Protein AF-A0A2H6EQ41-F1 (afdb_monomer_lite)

Sequence (78 aa):
MGVILEDKNVDMNNLNLYYKDELVGEVTSLFVSKEFDKIIGLAIIKKSNIDESMELVAADELRIKKFKVALTKLPMKI

pLDDT: mean 86.46, std 7.39, range [64.06, 95.31]

Secondary structure (DSSP, 8-state):
-EEEES-S----S-PEEEETTEEEEEEEEEEEETTTTEEEEEEEE--TT--TTS-EEEE-TT--SEEEEEEE-SS---

Foldseek 3Di:
DKKWWPDPPDDWDWWFKDAPNDTFWTFPGWDQDPPVNTIMGDIDGNDPPDDQVGWIWIAHPVRPDTIIMGDADPPGDD

Radius of gyration: 11.33 Å; chains: 1; bounding box: 29×22×30 Å

Structure (mmCIF, N/CA/C/O backbone):
data_AF-A0A2H6EQ41-F1
#
_entry.id   AF-A0A2H6EQ41-F1
#
loop_
_atom_site.group_PDB
_atom_site.id
_atom_site.type_symbol
_atom_site.label_atom_id
_atom_site.label_alt_id
_atom_site.label_comp_id
_atom_site.label_asym_id
_atom_site.label_entity_id
_atom_site.label_seq_id
_atom_site.pdbx_PDB_ins_code
_atom_site.Cartn_x
_atom_site.Cartn_y
_atom_site.Cartn_z
_atom_site.occupancy
_atom_site.B_iso_or_equiv
_atom_site.auth_seq_id
_atom_site.auth_comp_id
_atom_site.auth_asym_id
_atom_site.auth_atom_id
_atom_site.pdbx_PDB_model_num
ATOM 1 N N . MET A 1 1 ? 8.596 0.607 4.375 1.00 87.44 1 MET A N 1
ATOM 2 C CA . MET A 1 1 ? 8.168 -0.689 3.802 1.00 87.44 1 MET A CA 1
ATOM 3 C C . MET A 1 1 ? 8.095 -0.525 2.292 1.00 87.44 1 MET A C 1
ATOM 5 O O . MET A 1 1 ? 7.807 0.584 1.851 1.00 87.44 1 MET A O 1
ATOM 9 N N . GLY A 1 2 ? 8.390 -1.559 1.508 1.00 91.56 2 GLY A N 1
ATOM 10 C CA . GLY A 1 2 ? 8.083 -1.559 0.079 1.00 91.56 2 GLY A CA 1
ATOM 11 C C . GLY A 1 2 ? 6.628 -1.963 -0.156 1.00 91.56 2 GLY A C 1
ATOM 12 O O . GLY A 1 2 ? 6.082 -2.770 0.596 1.00 91.56 2 GLY A O 1
ATOM 13 N N . VAL A 1 3 ? 6.002 -1.394 -1.181 1.00 91.62 3 VAL A N 1
ATOM 14 C CA . VAL A 1 3 ? 4.657 -1.765 -1.636 1.00 91.62 3 VAL A CA 1
ATOM 15 C C . VAL A 1 3 ? 4.703 -2.199 -3.090 1.00 91.62 3 VAL A C 1
ATOM 17 O O . VAL A 1 3 ? 5.463 -1.644 -3.883 1.00 91.62 3 VAL A O 1
ATOM 20 N N . ILE A 1 4 ? 3.880 -3.182 -3.430 1.00 91.25 4 ILE A N 1
ATOM 21 C CA . ILE A 1 4 ? 3.693 -3.679 -4.789 1.00 91.25 4 ILE A CA 1
ATOM 22 C C . ILE A 1 4 ? 2.206 -3.570 -5.100 1.00 91.25 4 ILE A C 1
ATOM 24 O O . ILE A 1 4 ? 1.379 -4.130 -4.381 1.00 91.25 4 ILE A O 1
ATOM 28 N N . LEU A 1 5 ? 1.878 -2.832 -6.154 1.00 88.81 5 LEU A N 1
ATOM 29 C CA . LEU A 1 5 ? 0.521 -2.682 -6.650 1.00 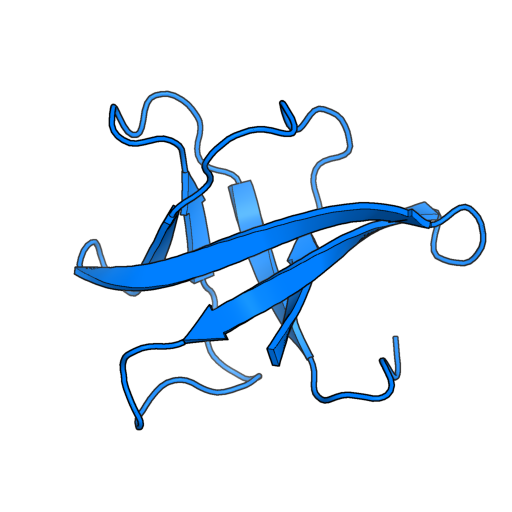88.81 5 LEU A CA 1
ATOM 30 C C . LEU A 1 5 ? 0.347 -3.616 -7.846 1.00 88.81 5 LEU A C 1
ATOM 32 O O . LEU A 1 5 ? 1.147 -3.607 -8.784 1.00 88.81 5 LEU A O 1
ATOM 36 N N . GLU A 1 6 ? -0.699 -4.438 -7.791 1.00 77.06 6 GLU A N 1
ATOM 37 C CA . GLU A 1 6 ? -1.029 -5.375 -8.873 1.00 77.06 6 GLU A CA 1
ATOM 38 C C . GLU A 1 6 ? -1.642 -4.663 -10.086 1.00 77.06 6 GLU A C 1
ATOM 40 O O . GLU A 1 6 ? -1.547 -5.152 -11.211 1.00 77.06 6 GLU A O 1
ATOM 45 N N . ASP A 1 7 ? -2.259 -3.501 -9.863 1.00 79.69 7 ASP A N 1
ATOM 46 C CA . ASP A 1 7 ? -2.880 -2.701 -10.913 1.00 79.69 7 ASP A CA 1
ATOM 47 C C . ASP A 1 7 ? -1.855 -1.768 -11.577 1.00 79.69 7 ASP A C 1
ATOM 49 O O . ASP A 1 7 ? -1.017 -1.156 -10.911 1.00 79.69 7 ASP A O 1
ATOM 53 N N . LYS A 1 8 ? -1.933 -1.652 -12.906 1.00 71.06 8 LYS A N 1
ATOM 54 C CA . LYS A 1 8 ? -1.042 -0.827 -13.734 1.00 71.06 8 LYS A CA 1
ATOM 55 C C . LYS A 1 8 ? -1.595 0.577 -13.995 1.00 71.06 8 LYS A C 1
ATOM 57 O O . LYS A 1 8 ? -0.855 1.431 -14.471 1.00 71.06 8 LYS A O 1
ATOM 62 N N . ASN A 1 9 ? -2.868 0.829 -13.680 1.00 73.19 9 ASN A N 1
ATOM 63 C CA . ASN A 1 9 ? -3.543 2.110 -13.914 1.00 73.19 9 ASN A CA 1
ATOM 64 C C . ASN A 1 9 ? -3.832 2.844 -12.601 1.00 73.19 9 ASN A C 1
ATOM 66 O O . ASN A 1 9 ? -4.971 3.206 -12.294 1.00 73.19 9 ASN A O 1
ATOM 70 N N . VAL A 1 10 ? -2.780 3.050 -11.815 1.00 72.00 10 VAL A N 1
ATOM 71 C CA . VAL A 1 10 ? -2.861 3.738 -10.528 1.00 72.00 10 VAL A CA 1
ATOM 72 C C . VAL A 1 10 ? -2.4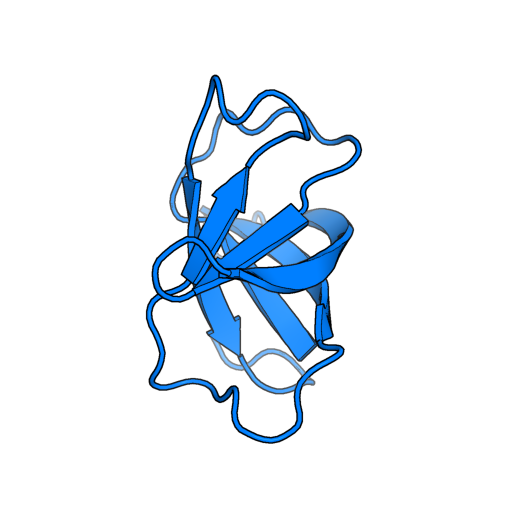58 5.193 -10.718 1.00 72.00 10 VAL A C 1
ATOM 74 O O . VAL A 1 10 ? -1.358 5.481 -11.185 1.00 72.00 10 VAL A O 1
ATOM 77 N N . ASP A 1 11 ? -3.351 6.108 -10.346 1.00 71.62 11 ASP A N 1
ATOM 78 C CA . ASP A 1 11 ? -3.030 7.531 -10.327 1.00 71.62 11 ASP A CA 1
ATOM 79 C C . ASP A 1 11 ? -2.075 7.815 -9.157 1.00 71.62 11 ASP A C 1
ATOM 81 O O . ASP A 1 11 ? -2.291 7.357 -8.034 1.00 71.62 11 ASP A O 1
ATOM 85 N N . MET A 1 12 ? -0.964 8.493 -9.439 1.00 64.75 12 MET A N 1
ATOM 86 C CA . MET A 1 12 ? 0.260 8.401 -8.631 1.00 64.75 12 MET A CA 1
ATOM 87 C C . MET A 1 12 ? 0.244 9.223 -7.333 1.00 64.75 12 MET A C 1
ATOM 89 O O . MET A 1 12 ? 1.240 9.226 -6.610 1.00 64.75 12 MET A O 1
ATOM 93 N N . ASN A 1 13 ? -0.852 9.913 -7.016 1.00 68.50 13 ASN A N 1
ATOM 94 C CA . ASN A 1 13 ? -0.880 10.888 -5.930 1.00 68.50 13 ASN A CA 1
ATOM 95 C C . ASN A 1 13 ? -1.747 10.431 -4.749 1.00 68.50 13 ASN A C 1
ATOM 97 O O . ASN A 1 13 ? -2.921 10.110 -4.909 1.00 68.50 13 ASN A O 1
ATOM 101 N N . ASN A 1 14 ? -1.160 10.501 -3.549 1.00 75.94 14 ASN A N 1
ATOM 102 C CA . ASN A 1 14 ? -1.841 10.458 -2.248 1.00 75.94 14 ASN A CA 1
ATOM 103 C C . ASN A 1 14 ? -2.659 9.185 -1.966 1.00 75.94 14 ASN A C 1
ATOM 105 O O . ASN A 1 14 ? -3.818 9.257 -1.555 1.00 75.94 14 ASN A O 1
ATOM 109 N N . LEU A 1 15 ? -2.053 8.007 -2.146 1.00 91.06 15 LEU A N 1
ATOM 110 C CA . LEU A 1 15 ? -2.688 6.755 -1.734 1.00 91.06 15 LEU A CA 1
ATOM 111 C C . LEU A 1 15 ? -2.455 6.469 -0.252 1.00 91.06 15 LEU A C 1
ATOM 113 O O . LEU A 1 15 ? -1.326 6.373 0.230 1.00 91.06 15 LEU A O 1
ATOM 117 N N . ASN A 1 16 ? -3.553 6.232 0.445 1.00 93.75 16 ASN A N 1
ATOM 118 C CA . ASN A 1 16 ? -3.594 5.740 1.806 1.00 93.75 16 ASN A CA 1
ATOM 119 C C . ASN A 1 16 ? -3.689 4.214 1.815 1.00 93.75 16 ASN A C 1
ATOM 121 O O . ASN A 1 16 ? -4.352 3.620 0.966 1.00 93.75 16 ASN A O 1
ATOM 125 N N . LEU A 1 17 ? -3.045 3.577 2.792 1.00 93.94 17 LEU A N 1
ATOM 126 C CA . LEU A 1 17 ? -3.100 2.133 2.994 1.00 93.94 17 LEU A CA 1
ATOM 127 C C . LEU A 1 17 ? -4.118 1.785 4.069 1.00 93.94 17 LEU A C 1
ATOM 129 O O . LEU A 1 17 ? -4.083 2.331 5.176 1.00 93.94 17 LEU A O 1
ATOM 133 N N . TYR A 1 18 ? -4.967 0.815 3.755 1.00 93.56 18 TYR A N 1
ATOM 134 C CA . TYR A 1 18 ? -6.028 0.338 4.621 1.00 93.56 18 TYR A CA 1
ATOM 135 C C . TYR A 1 18 ? -5.916 -1.165 4.868 1.00 93.56 18 TYR A C 1
ATOM 137 O O . TYR A 1 18 ? -5.663 -1.940 3.946 1.00 93.56 18 TYR A O 1
ATOM 145 N N . TYR A 1 19 ? -6.170 -1.574 6.110 1.00 93.38 19 TYR A N 1
ATOM 146 C CA . TYR A 1 19 ? -6.369 -2.968 6.504 1.00 93.38 19 TYR A CA 1
ATOM 147 C C . TYR A 1 19 ? -7.715 -3.077 7.210 1.00 93.38 19 TYR A C 1
ATOM 149 O O . TYR A 1 19 ? -7.932 -2.378 8.197 1.00 93.38 19 TYR A O 1
ATOM 157 N N . LYS A 1 20 ? -8.625 -3.925 6.711 1.00 90.94 20 LYS A N 1
ATOM 158 C CA . LYS A 1 20 ? -9.985 -4.074 7.273 1.00 90.94 20 LYS A CA 1
ATOM 159 C C . LYS A 1 20 ? -10.670 -2.714 7.528 1.00 90.94 20 LYS A C 1
ATOM 161 O O . LYS A 1 20 ? -11.167 -2.456 8.616 1.00 90.94 20 LYS A O 1
ATOM 166 N N . ASP A 1 21 ? -10.622 -1.832 6.526 1.00 89.38 21 ASP A N 1
ATOM 167 C CA . ASP A 1 21 ? -11.145 -0.451 6.527 1.00 89.38 21 ASP A CA 1
ATOM 168 C C . ASP A 1 21 ? -10.468 0.568 7.466 1.00 89.38 21 ASP A C 1
ATOM 170 O O . ASP A 1 21 ? -10.788 1.764 7.404 1.00 89.38 21 ASP A O 1
ATOM 174 N N . GLU A 1 22 ? -9.478 0.151 8.255 1.00 92.44 22 GLU A N 1
ATOM 175 C CA . GLU A 1 22 ? -8.682 1.037 9.101 1.00 92.44 22 GLU A CA 1
ATOM 176 C C . GLU A 1 22 ? -7.492 1.620 8.344 1.00 92.44 22 GLU A C 1
ATOM 178 O O . GLU A 1 22 ? -6.783 0.898 7.649 1.00 92.44 22 GLU A O 1
ATOM 183 N N . LEU A 1 23 ? -7.228 2.919 8.520 1.00 93.50 23 LEU A N 1
ATOM 184 C CA . LEU A 1 23 ? -6.021 3.555 7.992 1.00 93.50 23 LEU A CA 1
ATOM 185 C C . LEU A 1 23 ? -4.791 3.027 8.743 1.00 93.50 23 LEU A C 1
ATOM 187 O O . LEU A 1 23 ? -4.693 3.166 9.966 1.00 93.50 23 LEU A O 1
ATOM 191 N N . VAL A 1 24 ? -3.845 2.443 8.010 1.00 95.31 24 VAL A N 1
ATOM 192 C CA . VAL A 1 24 ? -2.626 1.846 8.579 1.00 95.31 24 VAL A CA 1
ATOM 193 C C . VAL A 1 24 ? -1.338 2.501 8.102 1.00 95.31 24 VAL A C 1
ATOM 195 O O . VAL A 1 24 ? -0.293 2.319 8.726 1.00 95.31 24 VAL A O 1
ATOM 198 N N . GLY A 1 25 ? -1.392 3.285 7.029 1.00 94.00 25 GLY A N 1
ATOM 199 C CA . GLY A 1 25 ? -0.214 3.929 6.469 1.00 94.00 25 GLY A CA 1
ATOM 200 C C . GLY A 1 25 ? -0.529 4.760 5.239 1.00 94.00 25 GLY A C 1
ATOM 201 O O . GLY A 1 25 ? -1.688 4.942 4.876 1.00 94.00 25 GLY A O 1
ATOM 202 N N . GLU A 1 26 ? 0.525 5.242 4.602 1.00 93.75 26 GLU A N 1
ATOM 203 C CA . GLU A 1 26 ? 0.456 6.048 3.386 1.00 93.75 26 GLU A CA 1
ATOM 204 C C . GLU A 1 26 ? 1.574 5.637 2.428 1.00 93.75 26 GLU A C 1
ATOM 206 O O . GLU A 1 26 ? 2.690 5.304 2.846 1.00 93.75 26 GLU A O 1
ATOM 211 N N . VAL A 1 27 ? 1.259 5.638 1.137 1.00 92.00 27 VAL A N 1
ATOM 212 C CA . VAL A 1 27 ? 2.229 5.450 0.064 1.00 92.00 27 VAL A CA 1
ATOM 213 C C . VAL A 1 27 ? 2.896 6.796 -0.194 1.00 92.00 27 VAL A C 1
ATOM 215 O O . VAL A 1 27 ? 2.231 7.773 -0.522 1.00 92.00 27 VAL A O 1
ATOM 218 N N . THR A 1 28 ? 4.216 6.852 -0.041 1.00 90.12 28 THR A N 1
ATO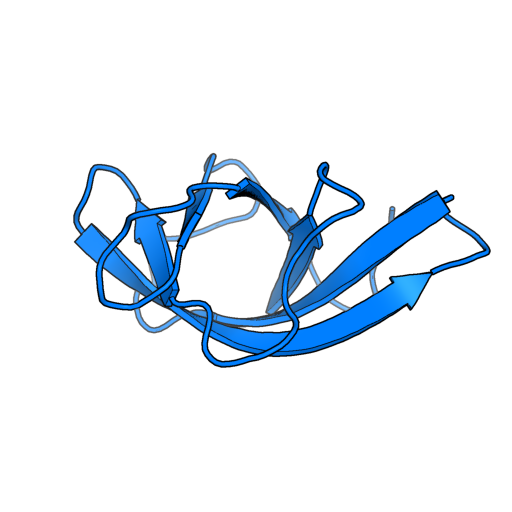M 219 C CA . THR A 1 28 ? 4.993 8.091 -0.194 1.00 90.12 28 THR A CA 1
ATOM 220 C C . THR A 1 28 ? 5.575 8.257 -1.588 1.00 90.12 28 THR A C 1
ATOM 222 O O . THR A 1 28 ? 5.885 9.369 -2.003 1.00 90.12 28 THR A O 1
ATOM 225 N N . SER A 1 29 ? 5.769 7.155 -2.312 1.00 88.88 29 SER A N 1
ATOM 226 C CA . SER A 1 29 ? 6.302 7.170 -3.673 1.00 88.88 29 SER A CA 1
ATOM 227 C C . SER A 1 29 ? 5.851 5.937 -4.439 1.00 88.88 29 SER A C 1
ATOM 229 O O . SER A 1 29 ? 5.744 4.855 -3.864 1.00 88.88 29 SER A O 1
ATOM 231 N N . LEU A 1 30 ? 5.622 6.110 -5.738 1.00 89.06 30 LEU A N 1
ATOM 232 C CA . LEU A 1 30 ? 5.286 5.055 -6.688 1.00 89.06 30 LEU A CA 1
ATOM 233 C C . LEU A 1 30 ? 6.141 5.215 -7.939 1.00 89.06 30 LEU A C 1
ATOM 235 O O . LEU A 1 30 ? 6.461 6.329 -8.350 1.00 89.06 30 LEU A O 1
ATOM 239 N N . PHE A 1 31 ? 6.492 4.099 -8.557 1.00 87.06 31 PHE A N 1
ATOM 240 C CA . PHE A 1 31 ? 7.186 4.055 -9.830 1.00 87.06 31 PHE A CA 1
ATOM 241 C C . PHE A 1 31 ? 6.847 2.761 -10.567 1.00 87.06 31 PHE A C 1
ATOM 243 O O . PHE A 1 31 ? 6.621 1.707 -9.972 1.00 87.06 31 PHE A O 1
ATOM 250 N N . VAL A 1 32 ? 6.806 2.847 -11.893 1.00 88.38 32 VAL A N 1
ATOM 251 C CA . VAL A 1 32 ? 6.611 1.679 -12.753 1.00 88.38 32 VAL A CA 1
ATOM 252 C C . VAL A 1 32 ? 7.943 0.943 -12.859 1.00 88.38 32 VAL A C 1
ATOM 254 O O . VAL A 1 32 ? 8.903 1.476 -13.421 1.00 88.38 32 VAL A O 1
ATOM 257 N N . SER A 1 33 ? 8.015 -0.284 -12.344 1.00 85.00 33 SER A N 1
ATOM 258 C CA . SER A 1 33 ? 9.168 -1.151 -12.571 1.00 85.00 33 SER A CA 1
ATOM 259 C C . SER A 1 33 ? 9.002 -1.910 -13.878 1.00 85.00 33 SER A C 1
ATOM 261 O O . SER A 1 33 ? 8.126 -2.765 -14.007 1.00 85.00 33 SER A O 1
ATOM 263 N N . LYS A 1 34 ? 9.884 -1.627 -14.842 1.00 83.62 34 LYS A N 1
ATOM 264 C CA . LYS A 1 34 ? 9.974 -2.398 -16.091 1.00 83.62 34 LYS A CA 1
ATOM 265 C C . LYS A 1 34 ? 10.508 -3.812 -15.866 1.00 83.62 34 LYS A C 1
ATOM 267 O O . LYS A 1 34 ? 10.169 -4.702 -16.630 1.00 83.62 34 LYS A O 1
ATOM 272 N N . GLU A 1 35 ? 11.335 -4.001 -14.839 1.00 83.88 35 GLU A N 1
ATOM 273 C CA . GLU A 1 35 ? 11.927 -5.298 -14.498 1.00 83.88 35 GLU A CA 1
ATOM 274 C C . GLU A 1 35 ? 10.862 -6.289 -14.020 1.00 83.88 35 GLU A C 1
ATOM 276 O O . GLU A 1 35 ? 10.853 -7.439 -14.444 1.00 83.88 35 GLU A O 1
ATOM 281 N N . PHE A 1 36 ? 9.926 -5.821 -13.190 1.00 79.19 36 PHE A N 1
ATOM 282 C CA . PHE A 1 36 ? 8.887 -6.670 -12.600 1.00 79.19 36 PHE A CA 1
ATOM 283 C C . PHE A 1 36 ? 7.527 -6.556 -13.293 1.00 79.19 36 PHE A C 1
ATOM 285 O O . PHE A 1 36 ? 6.589 -7.222 -12.864 1.00 79.19 36 PHE A O 1
ATOM 292 N N . ASP A 1 37 ? 7.406 -5.703 -14.319 1.00 85.25 37 ASP A N 1
ATOM 293 C CA . ASP A 1 37 ? 6.146 -5.372 -15.006 1.00 85.25 37 ASP A CA 1
ATOM 294 C C . ASP A 1 37 ? 5.004 -5.010 -14.026 1.00 85.25 37 ASP A C 1
ATOM 296 O O . ASP A 1 37 ? 3.843 -5.396 -14.186 1.00 85.25 37 ASP A O 1
ATOM 300 N N . LYS A 1 38 ? 5.358 -4.275 -12.963 1.00 86.62 38 LYS A N 1
ATOM 301 C CA . LYS A 1 38 ? 4.489 -3.913 -11.830 1.00 86.62 38 LYS A CA 1
ATOM 302 C C . LYS A 1 38 ? 4.710 -2.464 -11.411 1.00 86.62 38 LYS A C 1
ATOM 304 O O . LYS A 1 38 ? 5.784 -1.898 -11.632 1.00 86.62 38 LYS A O 1
ATOM 309 N N . ILE A 1 39 ? 3.719 -1.879 -10.743 1.00 89.75 39 ILE A N 1
ATOM 310 C CA . ILE A 1 39 ? 3.908 -0.628 -10.007 1.00 89.75 39 ILE A CA 1
ATOM 311 C C . ILE A 1 39 ? 4.437 -0.977 -8.618 1.00 89.75 39 ILE A C 1
ATOM 313 O O . ILE A 1 39 ? 3.849 -1.780 -7.896 1.00 89.75 39 ILE A O 1
ATOM 317 N N . ILE A 1 40 ? 5.556 -0.372 -8.242 1.00 89.81 40 ILE A N 1
ATOM 318 C CA . ILE A 1 40 ? 6.174 -0.552 -6.930 1.00 89.81 40 ILE A CA 1
ATOM 319 C C . ILE A 1 40 ? 6.387 0.799 -6.265 1.00 89.81 40 ILE A C 1
ATOM 321 O O . ILE A 1 40 ? 6.367 1.842 -6.916 1.00 89.81 40 ILE A O 1
ATOM 325 N N . GLY A 1 41 ? 6.566 0.797 -4.953 1.00 90.00 41 GLY A N 1
ATOM 326 C CA . GLY A 1 41 ? 6.679 2.040 -4.215 1.00 90.00 41 GLY A CA 1
ATOM 327 C C . GLY A 1 41 ? 7.187 1.891 -2.801 1.00 90.00 41 GLY A C 1
ATOM 328 O O . GLY A 1 41 ? 7.464 0.794 -2.315 1.00 90.00 41 GLY A O 1
ATOM 329 N N . LEU A 1 42 ? 7.274 3.025 -2.121 1.00 91.44 42 LEU A N 1
ATOM 330 C CA . LEU A 1 42 ? 7.571 3.079 -0.698 1.00 91.44 42 LEU A CA 1
ATOM 331 C C . LEU A 1 42 ? 6.332 3.518 0.066 1.00 91.44 42 LEU A C 1
ATOM 333 O O . LEU A 1 42 ? 5.567 4.368 -0.387 1.00 91.44 42 LEU A O 1
ATOM 337 N N . ALA A 1 43 ? 6.174 2.950 1.254 1.00 92.31 43 ALA A N 1
ATOM 338 C CA . ALA A 1 43 ? 5.137 3.341 2.186 1.00 92.31 43 ALA A CA 1
ATOM 339 C C . ALA A 1 43 ? 5.671 3.482 3.609 1.00 92.31 43 ALA A C 1
ATOM 341 O O . ALA A 1 43 ? 6.562 2.735 4.054 1.00 92.31 43 ALA A O 1
ATOM 342 N N . ILE A 1 44 ? 5.061 4.422 4.327 1.00 91.94 44 ILE A N 1
ATOM 343 C CA . ILE A 1 44 ? 5.192 4.582 5.770 1.00 91.94 44 ILE A CA 1
ATOM 344 C C . ILE A 1 44 ? 4.004 3.872 6.412 1.00 91.94 44 ILE A C 1
ATOM 346 O O . ILE A 1 44 ? 2.848 4.245 6.212 1.00 91.94 44 ILE A O 1
ATOM 350 N N . ILE A 1 45 ? 4.301 2.840 7.197 1.00 92.12 45 ILE A N 1
ATOM 351 C CA . ILE A 1 45 ? 3.308 2.085 7.956 1.00 92.12 45 ILE A CA 1
ATOM 352 C C . ILE A 1 45 ? 3.302 2.632 9.382 1.00 92.12 45 ILE A C 1
ATOM 354 O O . ILE A 1 45 ? 4.330 2.626 10.056 1.00 92.12 45 ILE A O 1
ATOM 358 N N . LYS A 1 46 ? 2.152 3.144 9.823 1.00 89.38 46 LYS A N 1
ATOM 359 C CA . LYS A 1 46 ? 1.979 3.812 11.123 1.00 89.38 46 LYS A CA 1
ATOM 360 C C . LYS A 1 46 ? 1.629 2.825 12.245 1.00 89.38 46 LYS A C 1
ATOM 362 O O . LYS A 1 46 ? 1.764 3.169 13.415 1.00 89.38 46 LYS A O 1
ATOM 367 N N . LYS A 1 47 ? 1.189 1.605 11.909 1.00 87.12 47 LYS A N 1
ATOM 368 C CA . LYS A 1 47 ? 0.835 0.551 12.874 1.00 87.12 47 LYS A CA 1
ATOM 369 C C . LYS A 1 47 ? 1.892 -0.559 12.919 1.00 87.12 47 LYS A C 1
ATOM 371 O O . LYS A 1 47 ? 2.284 -1.086 11.885 1.00 87.12 47 LYS A O 1
ATOM 376 N N . SER A 1 48 ? 2.328 -0.939 14.121 1.00 83.44 48 SER A N 1
ATOM 377 C CA . SER A 1 48 ? 3.403 -1.925 14.336 1.00 83.44 48 SER A CA 1
ATOM 378 C C . SER A 1 48 ? 3.005 -3.378 14.062 1.00 83.44 48 SER A C 1
ATOM 380 O O . SER A 1 48 ? 3.878 -4.227 13.924 1.00 83.44 48 SER A O 1
ATOM 382 N N . ASN A 1 49 ? 1.708 -3.675 13.987 1.00 87.38 49 ASN A N 1
ATOM 383 C CA . ASN A 1 49 ? 1.173 -5.019 13.774 1.00 87.38 49 ASN A CA 1
ATOM 384 C C . ASN A 1 49 ? 0.929 -5.358 12.296 1.00 87.38 49 ASN A C 1
ATOM 386 O O . ASN A 1 49 ? 0.223 -6.318 12.024 1.00 87.38 49 ASN A O 1
ATOM 390 N N . ILE A 1 50 ? 1.439 -4.555 11.363 1.00 91.19 50 ILE A N 1
ATOM 391 C CA . ILE A 1 50 ? 1.252 -4.743 9.924 1.00 91.19 50 ILE A CA 1
ATOM 392 C C . ILE A 1 50 ? 2.528 -5.328 9.318 1.00 91.19 50 ILE A C 1
ATOM 394 O O . ILE A 1 50 ? 3.613 -4.770 9.495 1.00 91.19 50 ILE A O 1
ATOM 398 N N . ASP A 1 51 ? 2.393 -6.425 8.575 1.00 88.44 51 ASP A N 1
ATOM 399 C CA . ASP A 1 51 ? 3.512 -7.159 7.977 1.00 88.44 51 ASP A CA 1
ATOM 400 C C . ASP A 1 51 ? 3.216 -7.668 6.550 1.00 88.44 51 ASP A C 1
ATOM 402 O O . ASP A 1 51 ? 2.146 -7.429 5.994 1.00 88.44 51 ASP A O 1
ATOM 406 N N . GLU A 1 52 ? 4.196 -8.350 5.946 1.00 87.38 52 GLU A N 1
ATOM 407 C CA . GLU A 1 52 ? 4.180 -8.851 4.560 1.00 87.38 52 GLU A CA 1
ATOM 408 C C . GLU A 1 52 ? 3.071 -9.874 4.257 1.00 87.38 52 GLU A C 1
ATOM 410 O O . GLU A 1 52 ? 2.720 -10.057 3.097 1.00 87.38 52 GLU A O 1
ATOM 415 N N . SER A 1 53 ? 2.507 -10.533 5.274 1.00 89.00 53 SER A N 1
ATOM 416 C CA . SER A 1 53 ? 1.425 -11.513 5.104 1.00 89.00 53 SER A CA 1
ATOM 417 C C . SER A 1 53 ? 0.038 -10.878 4.992 1.00 89.00 53 SER A C 1
ATOM 419 O O . SER A 1 53 ? -0.934 -11.563 4.673 1.00 89.00 53 SER A O 1
ATOM 421 N N . MET A 1 54 ? -0.074 -9.578 5.273 1.00 90.38 54 MET A N 1
ATOM 422 C CA . MET A 1 54 ? -1.355 -8.886 5.300 1.00 90.38 54 MET A CA 1
ATOM 423 C C . MET A 1 54 ? -1.720 -8.336 3.927 1.00 90.38 54 MET A C 1
ATOM 425 O O . MET A 1 54 ? -0.975 -7.564 3.325 1.00 90.38 54 MET A O 1
ATOM 429 N N . GLU A 1 55 ? -2.924 -8.671 3.472 1.00 88.19 55 GLU A N 1
ATOM 430 C CA . GLU A 1 55 ? -3.507 -8.067 2.279 1.00 88.19 55 GLU A CA 1
ATOM 431 C C . GLU A 1 55 ? -3.998 -6.653 2.606 1.00 88.19 55 GLU A C 1
ATOM 433 O O . GLU A 1 55 ? -4.939 -6.461 3.386 1.00 88.19 55 GLU A O 1
ATOM 438 N N . LEU A 1 56 ? -3.344 -5.652 2.016 1.00 93.25 56 LEU A N 1
ATOM 439 C CA . LEU A 1 56 ? -3.701 -4.249 2.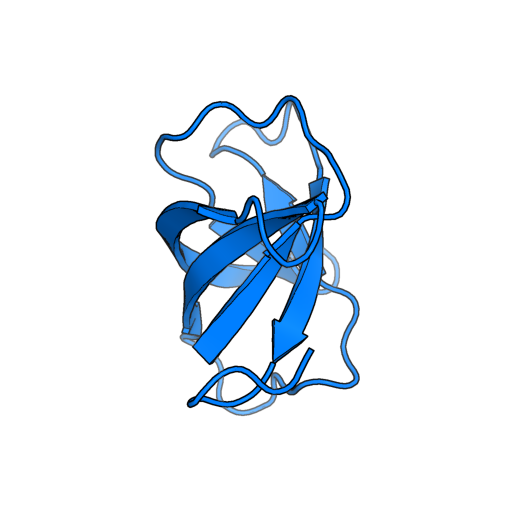179 1.00 93.25 56 LEU A CA 1
ATOM 440 C C . LEU A 1 56 ? -4.413 -3.713 0.941 1.00 93.25 56 LEU A C 1
ATOM 442 O O . LEU A 1 56 ? -4.276 -4.218 -0.174 1.00 93.25 56 LEU A O 1
ATOM 446 N N . VAL A 1 57 ? -5.150 -2.628 1.150 1.00 93.56 57 VAL A N 1
ATOM 447 C CA . VAL A 1 57 ? -5.784 -1.859 0.082 1.00 93.56 57 VAL A CA 1
ATOM 448 C C . VAL A 1 57 ? -5.171 -0.466 0.042 1.00 93.56 57 VAL A C 1
ATOM 450 O O . VAL A 1 57 ? -5.216 0.245 1.042 1.00 93.56 57 VAL A O 1
ATOM 453 N N . ALA A 1 58 ? -4.638 -0.058 -1.107 1.00 92.00 58 ALA A N 1
ATOM 454 C CA . ALA A 1 58 ? -4.352 1.344 -1.393 1.00 92.00 58 ALA A CA 1
ATOM 455 C C . ALA A 1 58 ? -5.602 2.017 -1.958 1.00 92.00 58 ALA A C 1
ATOM 457 O O . ALA A 1 58 ? -6.235 1.484 -2.869 1.00 92.00 58 ALA A O 1
ATOM 458 N N . ALA A 1 59 ? -5.950 3.189 -1.446 1.00 91.31 59 ALA A N 1
ATOM 459 C CA . ALA A 1 59 ? -7.034 4.000 -1.984 1.00 91.31 59 ALA A CA 1
ATOM 460 C C . ALA A 1 59 ? -6.772 5.489 -1.742 1.00 91.31 59 ALA A C 1
ATOM 462 O O . ALA A 1 59 ? -6.014 5.849 -0.841 1.00 91.31 59 ALA A O 1
ATOM 463 N N . ASP A 1 60 ? -7.409 6.347 -2.530 1.00 87.50 60 ASP A N 1
ATOM 464 C CA . ASP A 1 60 ? -7.455 7.785 -2.264 1.00 87.50 60 ASP A CA 1
ATOM 465 C C . ASP A 1 60 ? -8.306 8.098 -1.016 1.00 87.50 60 ASP A C 1
ATOM 467 O O . ASP A 1 60 ? -8.967 7.224 -0.448 1.00 87.50 60 ASP A O 1
ATOM 471 N N . GLU A 1 61 ? -8.307 9.356 -0.566 1.00 81.69 61 GLU A N 1
ATOM 472 C CA . GLU A 1 61 ? -9.078 9.779 0.617 1.00 81.69 61 GLU A CA 1
ATOM 473 C C . GLU A 1 61 ? -10.582 9.498 0.487 1.00 81.69 61 GLU A C 1
ATOM 475 O O . GLU A 1 61 ? -11.233 9.130 1.467 1.00 81.69 61 GLU A O 1
ATOM 480 N N . LEU A 1 62 ? -11.124 9.618 -0.728 1.00 83.31 62 LEU A N 1
ATOM 481 C CA . LEU A 1 62 ? -12.533 9.358 -1.027 1.00 83.31 62 LEU A CA 1
ATOM 482 C C . LEU A 1 62 ? -12.846 7.858 -1.181 1.00 83.31 62 LEU A C 1
ATOM 484 O O . 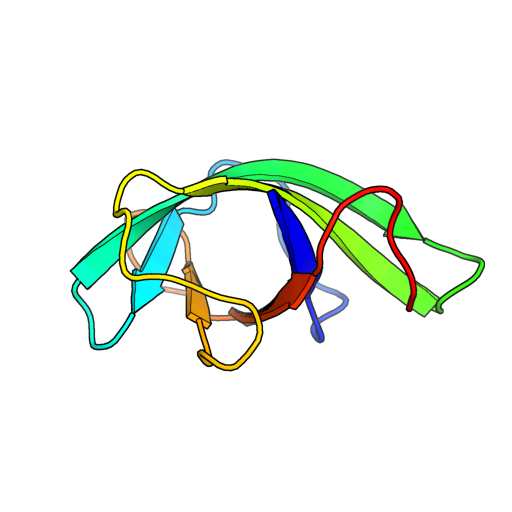LEU A 1 62 ? -14.014 7.481 -1.279 1.00 83.31 62 LEU A O 1
ATOM 488 N N . ARG A 1 63 ? -11.817 6.999 -1.190 1.00 82.56 63 ARG A N 1
ATOM 489 C CA . ARG A 1 63 ? -11.877 5.545 -1.399 1.00 82.56 63 ARG A CA 1
ATOM 490 C C . ARG A 1 63 ? -12.677 5.131 -2.640 1.00 82.56 63 ARG A C 1
ATOM 492 O O . ARG A 1 63 ? -13.286 4.056 -2.645 1.00 82.56 63 ARG A O 1
ATOM 499 N N . ILE A 1 64 ? -12.673 5.967 -3.682 1.00 82.62 64 ILE A N 1
ATOM 500 C CA . ILE A 1 64 ? -13.438 5.744 -4.921 1.00 82.62 64 ILE A CA 1
ATOM 501 C C . ILE A 1 64 ? -12.815 4.596 -5.710 1.00 82.62 64 ILE A C 1
ATOM 503 O O . ILE A 1 64 ? -13.521 3.740 -6.244 1.00 82.62 64 ILE A O 1
ATOM 507 N N . LYS A 1 65 ? -11.481 4.562 -5.760 1.00 85.56 65 LYS A N 1
ATOM 508 C CA . LYS A 1 65 ? -10.716 3.473 -6.366 1.00 85.56 65 LYS A CA 1
ATOM 509 C C . LYS A 1 65 ? -9.893 2.775 -5.298 1.00 85.56 65 LYS A C 1
ATOM 511 O O . LYS A 1 65 ? -9.214 3.415 -4.502 1.00 85.56 65 LYS A O 1
ATOM 516 N N . LYS A 1 66 ? -9.977 1.448 -5.297 1.00 88.88 66 LYS A N 1
ATOM 517 C CA . LYS A 1 66 ? -9.277 0.572 -4.363 1.00 88.88 66 LYS A CA 1
ATOM 518 C C . LYS A 1 66 ? -8.358 -0.340 -5.156 1.00 88.88 66 LYS A C 1
ATOM 520 O O . LYS A 1 66 ? -8.809 -1.011 -6.080 1.00 88.88 66 LYS A O 1
ATOM 525 N N . PHE A 1 67 ? -7.098 -0.384 -4.758 1.00 90.06 67 PHE A N 1
ATOM 526 C CA . PHE A 1 67 ? -6.058 -1.184 -5.384 1.00 90.06 67 PHE A CA 1
ATOM 527 C C . PHE A 1 67 ? -5.527 -2.184 -4.371 1.00 90.06 67 PHE A C 1
ATOM 529 O O . PHE A 1 67 ? -5.264 -1.828 -3.221 1.00 90.06 67 PHE A O 1
ATOM 536 N N . LYS A 1 68 ? -5.362 -3.438 -4.788 1.00 91.31 68 LYS A N 1
ATOM 537 C CA . LYS A 1 68 ? -4.692 -4.434 -3.953 1.00 91.31 68 LYS A CA 1
ATOM 538 C C . LYS A 1 68 ? -3.212 -4.096 -3.829 1.00 91.31 68 LYS A C 1
ATOM 540 O O . LYS A 1 68 ? -2.570 -3.730 -4.816 1.00 91.31 68 LYS A O 1
ATOM 545 N N . VAL A 1 69 ? -2.696 -4.227 -2.611 1.00 91.38 69 VAL A N 1
ATOM 546 C CA . VAL A 1 69 ? -1.303 -3.952 -2.276 1.00 91.38 69 VAL A CA 1
ATOM 547 C C . VAL A 1 69 ? -0.717 -5.129 -1.522 1.00 91.38 69 VAL A C 1
ATOM 549 O O . VAL A 1 69 ? -1.249 -5.539 -0.489 1.00 91.38 69 VAL A O 1
ATOM 552 N N . ALA A 1 70 ? 0.428 -5.602 -2.001 1.00 91.56 70 ALA A N 1
ATOM 553 C CA . ALA A 1 70 ? 1.301 -6.483 -1.243 1.00 91.56 70 ALA A CA 1
ATOM 554 C C . ALA A 1 70 ? 2.422 -5.669 -0.585 1.00 91.56 70 ALA A C 1
ATOM 556 O O . ALA A 1 70 ? 2.978 -4.742 -1.186 1.00 91.56 70 ALA A O 1
ATOM 557 N N . LEU A 1 71 ? 2.761 -6.021 0.655 1.00 91.31 71 LEU A N 1
ATOM 558 C CA . LEU A 1 71 ? 3.914 -5.468 1.357 1.00 91.31 71 LEU A CA 1
ATOM 559 C C . LEU A 1 71 ? 5.160 -6.318 1.099 1.00 91.31 71 LEU A C 1
ATOM 561 O O . LEU A 1 71 ? 5.090 -7.540 1.041 1.00 91.31 71 LEU A O 1
ATOM 565 N N . THR A 1 72 ? 6.311 -5.659 0.996 1.00 90.06 72 THR A N 1
ATOM 566 C CA . THR A 1 72 ? 7.624 -6.308 0.887 1.00 90.06 72 THR A CA 1
ATOM 567 C C . THR A 1 72 ? 8.660 -5.565 1.724 1.00 90.06 72 THR A C 1
ATOM 569 O O . THR A 1 72 ? 8.661 -4.331 1.816 1.00 90.06 72 THR A O 1
ATOM 572 N N . LYS A 1 73 ? 9.608 -6.297 2.306 1.00 87.31 73 LYS A N 1
ATOM 573 C CA . LYS A 1 73 ? 10.814 -5.728 2.916 1.00 87.31 73 LYS A CA 1
ATOM 574 C C . LYS A 1 73 ? 11.698 -5.046 1.877 1.00 87.31 73 LYS A C 1
ATOM 576 O O . LYS A 1 73 ? 11.603 -5.296 0.676 1.00 87.31 73 LYS A O 1
ATOM 581 N N . LEU A 1 74 ? 12.556 -4.160 2.379 1.00 84.56 74 LEU A N 1
ATOM 582 C CA . LEU A 1 74 ? 13.590 -3.474 1.610 1.00 84.56 74 LEU A CA 1
ATOM 583 C C . LEU A 1 74 ? 14.970 -4.096 1.925 1.00 84.56 74 LEU A C 1
ATOM 585 O O . LEU A 1 74 ? 15.208 -4.417 3.092 1.00 84.56 74 LEU A O 1
ATOM 589 N N . PRO A 1 75 ? 15.886 -4.233 0.945 1.00 82.19 75 PRO A N 1
ATOM 590 C CA . PRO A 1 75 ? 15.662 -4.004 -0.485 1.00 82.19 75 PRO A CA 1
ATOM 591 C C . PRO A 1 75 ? 14.600 -4.965 -1.031 1.00 82.19 75 PRO A C 1
ATOM 593 O O . PRO A 1 75 ? 14.456 -6.076 -0.522 1.00 82.19 75 PRO A O 1
ATOM 596 N N . MET A 1 76 ? 13.825 -4.501 -2.013 1.00 72.62 76 MET A N 1
ATOM 597 C CA . MET A 1 76 ? 12.714 -5.277 -2.562 1.00 72.62 76 MET A CA 1
ATOM 598 C C . MET A 1 76 ? 13.237 -6.597 -3.134 1.00 72.62 76 MET A C 1
ATOM 600 O O . MET A 1 76 ? 14.108 -6.594 -4.001 1.00 72.62 76 MET A O 1
ATOM 604 N N . LYS A 1 77 ? 12.713 -7.712 -2.624 1.00 67.69 77 LYS A N 1
ATOM 605 C CA . LYS A 1 77 ? 12.906 -9.050 -3.187 1.00 67.69 77 LYS A CA 1
ATOM 606 C C . LYS A 1 77 ? 11.556 -9.473 -3.743 1.00 67.69 77 LYS A C 1
ATOM 608 O O . LYS A 1 77 ? 10.686 -9.863 -2.971 1.00 67.69 77 LYS A O 1
ATOM 613 N N . ILE A 1 78 ? 11.375 -9.278 -5.044 1.00 64.06 78 ILE A N 1
ATOM 614 C CA . ILE A 1 78 ? 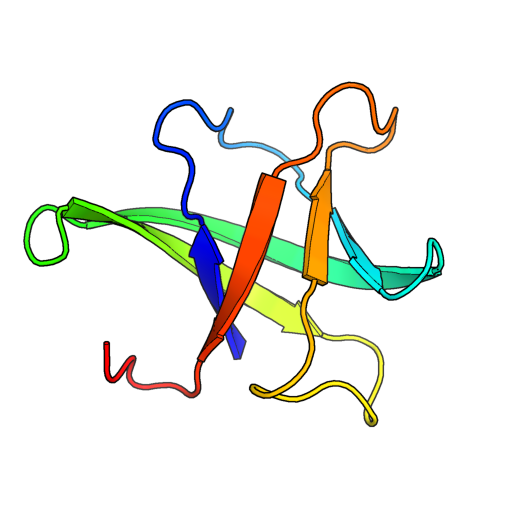10.122 -9.533 -5.766 1.00 64.06 78 ILE A CA 1
ATOM 615 C C . ILE A 1 78 ? 10.293 -10.778 -6.624 1.00 64.06 78 ILE A C 1
ATOM 617 O O . ILE A 1 78 ? 11.407 -10.946 -7.169 1.00 64.06 78 ILE A O 1
#